Protein AF-A0AAD8EHL4-F1 (afdb_monomer_lite)

Radius of gyration: 21.34 Å; chains: 1; bounding box: 53×32×67 Å

Sequence (136 aa):
VQLEHAGGDKETGPWDVDIEHTTTTCQGIETVDLKATVIAPPAKSILTAGPEGYDLVTGLGYYKLHTDYKTWEEALIACEAEGAHLLIINSDQEAKALEIFWDASPKILEGFPNNLAYVGFHDKYKEGQYLTIFSK

pLDDT: mean 79.49, std 15.14, range [32.12, 94.94]

Structure (mmCIF, N/CA/C/O backbone):
data_AF-A0AAD8EHL4-F1
#
_entry.id   AF-A0AAD8EHL4-F1
#
loop_
_atom_site.group_PDB
_atom_site.id
_atom_site.type_symbol
_atom_site.label_atom_id
_atom_site.label_alt_id
_atom_site.label_comp_id
_atom_site.label_asym_id
_atom_site.label_entity_id
_atom_site.label_seq_id
_atom_site.pdbx_PDB_ins_code
_atom_site.Cartn_x
_atom_site.Cartn_y
_atom_site.Cartn_z
_atom_site.occupancy
_atom_site.B_iso_or_equiv
_atom_site.auth_seq_id
_atom_site.auth_comp_id
_atom_site.auth_asym_id
_atom_site.auth_atom_id
_atom_site.pdbx_PDB_model_num
ATOM 1 N N . VAL A 1 1 ? -28.488 -16.861 25.166 1.00 43.66 1 VAL A N 1
ATOM 2 C CA . VAL A 1 1 ? -28.346 -15.505 24.593 1.00 43.66 1 VAL A CA 1
ATOM 3 C C . VAL A 1 1 ? -28.153 -15.690 23.100 1.00 43.66 1 VAL A C 1
ATOM 5 O O . VAL A 1 1 ? -27.181 -16.327 22.721 1.00 43.66 1 VAL A O 1
ATOM 8 N N . GLN A 1 2 ? -29.121 -15.283 22.278 1.00 32.12 2 GLN A N 1
ATOM 9 C CA . GLN A 1 2 ? -28.926 -15.203 20.829 1.00 32.12 2 GLN A CA 1
ATOM 10 C C . GLN A 1 2 ? -28.177 -13.901 20.573 1.00 32.12 2 GLN A C 1
ATOM 12 O O . GLN A 1 2 ? -28.702 -12.826 20.848 1.00 32.12 2 GLN A O 1
ATOM 17 N N . LEU A 1 3 ? -26.929 -14.016 20.139 1.00 40.78 3 LEU A N 1
ATOM 18 C CA . LEU A 1 3 ? -26.188 -12.887 19.612 1.00 40.78 3 LEU A CA 1
ATOM 19 C C . LEU A 1 3 ? -26.437 -12.883 18.103 1.00 40.78 3 LEU A C 1
ATOM 21 O O . LEU A 1 3 ? -25.865 -13.686 17.367 1.00 40.78 3 LEU A O 1
ATOM 25 N N . GLU A 1 4 ? -27.385 -12.061 17.664 1.00 44.53 4 GLU A N 1
ATOM 26 C CA . GLU A 1 4 ? -27.578 -11.792 16.243 1.00 44.53 4 GLU A CA 1
ATOM 27 C C . GLU A 1 4 ? -26.527 -10.771 15.813 1.00 44.53 4 GLU A C 1
ATOM 29 O O . GLU A 1 4 ? -26.524 -9.635 16.285 1.00 44.53 4 GLU A O 1
ATOM 34 N N . HIS A 1 5 ? -25.628 -11.180 14.922 1.00 52.47 5 HIS A N 1
ATOM 35 C CA . HIS A 1 5 ? -24.691 -10.278 14.263 1.00 52.47 5 HIS A CA 1
ATOM 36 C C . HIS A 1 5 ? -25.014 -10.331 12.776 1.00 52.47 5 HIS A C 1
ATOM 38 O O . HIS A 1 5 ? -24.718 -11.312 12.094 1.00 52.47 5 HIS A O 1
ATOM 44 N N . ALA A 1 6 ? -25.694 -9.301 12.283 1.00 45.66 6 ALA A N 1
ATOM 45 C CA . ALA A 1 6 ? -25.813 -9.089 10.854 1.00 45.66 6 ALA A CA 1
ATOM 46 C C . ALA A 1 6 ? -24.532 -8.382 10.411 1.00 45.66 6 ALA A C 1
ATOM 48 O O . ALA A 1 6 ? -24.389 -7.182 10.642 1.00 45.66 6 ALA A O 1
ATOM 49 N N . GLY A 1 7 ? -23.603 -9.125 9.803 1.00 49.28 7 GLY A N 1
ATOM 50 C CA . GLY A 1 7 ? -22.557 -8.506 8.998 1.00 49.28 7 GLY A CA 1
ATOM 51 C C . GLY A 1 7 ? -23.257 -7.695 7.916 1.00 49.28 7 GLY A C 1
ATOM 52 O O . GLY A 1 7 ? -23.920 -8.256 7.043 1.00 49.28 7 GLY A O 1
ATOM 53 N N . GLY A 1 8 ? -23.241 -6.370 8.050 1.00 52.09 8 GLY A N 1
ATOM 54 C CA . GLY A 1 8 ? -23.834 -5.500 7.043 1.00 52.09 8 GLY A CA 1
ATOM 55 C C . GLY A 1 8 ? -23.050 -5.622 5.737 1.00 52.09 8 GLY A C 1
ATOM 56 O O . GLY A 1 8 ? -21.869 -5.955 5.759 1.00 52.09 8 GLY A O 1
ATOM 57 N N . ASP A 1 9 ? -23.652 -5.247 4.604 1.00 54.62 9 ASP A N 1
ATOM 58 C CA . ASP A 1 9 ? -23.023 -5.195 3.261 1.00 54.62 9 ASP A CA 1
ATOM 59 C C . ASP A 1 9 ? -21.729 -4.332 3.164 1.00 54.62 9 ASP A C 1
ATOM 61 O O . ASP A 1 9 ? -21.188 -4.086 2.081 1.00 54.62 9 ASP A O 1
ATOM 65 N N . LYS A 1 10 ? -21.239 -3.815 4.295 1.00 51.88 10 LYS A N 1
ATOM 66 C CA . LYS A 1 10 ? -20.134 -2.871 4.460 1.00 51.88 10 LYS A CA 1
ATOM 67 C C . LYS A 1 10 ? -18.924 -3.466 5.187 1.00 51.88 10 LYS A C 1
ATOM 69 O O . LYS A 1 10 ? -18.059 -2.697 5.587 1.00 51.88 10 LYS A O 1
ATOM 74 N N . GLU A 1 11 ? -18.845 -4.773 5.382 1.00 57.12 11 GLU A N 1
ATOM 75 C CA . GLU A 1 11 ? -17.726 -5.422 6.079 1.00 57.12 11 GLU A CA 1
ATOM 76 C C . GLU A 1 11 ? -16.900 -6.271 5.107 1.00 57.12 11 GLU A C 1
ATOM 78 O O . GLU A 1 11 ? -17.457 -6.917 4.219 1.00 57.12 11 GLU A O 1
ATOM 83 N N . THR A 1 12 ? -15.569 -6.228 5.224 1.00 57.53 12 THR A N 1
ATOM 84 C CA . THR A 1 12 ? -14.640 -6.896 4.287 1.00 57.53 12 THR A CA 1
ATOM 85 C C . THR A 1 12 ? -13.958 -8.130 4.873 1.00 57.53 12 THR A C 1
ATOM 87 O O . THR A 1 12 ? -12.973 -8.596 4.315 1.00 57.53 12 THR A O 1
ATOM 90 N N . GLY A 1 13 ? -14.469 -8.698 5.966 1.00 62.59 13 GLY A N 1
ATOM 91 C CA . GLY A 1 13 ? -13.831 -9.854 6.589 1.00 62.59 13 GLY A CA 1
ATOM 92 C C . GLY A 1 13 ? -14.690 -10.556 7.638 1.00 62.59 13 GLY A C 1
ATOM 93 O O . GLY A 1 13 ? -15.778 -10.083 7.970 1.00 62.59 13 GLY A O 1
ATOM 94 N N . PRO A 1 14 ? -14.230 -11.713 8.140 1.00 66.69 14 PRO A N 1
ATOM 95 C CA . PRO A 1 14 ? -14.834 -12.370 9.291 1.00 66.69 14 PRO A CA 1
ATOM 96 C C . PRO A 1 14 ? -14.582 -11.558 10.572 1.00 66.69 14 PRO A C 1
ATOM 98 O O . PRO A 1 14 ? -13.593 -10.844 10.683 1.00 66.69 14 PRO A O 1
ATOM 101 N N . TRP A 1 15 ? -15.484 -11.674 11.544 1.00 76.56 15 TRP A N 1
ATOM 102 C CA . TRP A 1 15 ? -15.284 -11.112 12.880 1.00 76.56 15 TRP A CA 1
ATOM 103 C C . TRP A 1 15 ? -14.360 -12.024 13.679 1.00 76.56 15 TRP A C 1
ATOM 105 O O . TRP A 1 15 ? -14.576 -13.239 13.707 1.00 76.56 15 TRP A O 1
ATOM 115 N N . ASP A 1 16 ? -13.391 -11.440 14.374 1.00 77.62 16 ASP A N 1
ATOM 116 C CA . ASP A 1 16 ? -12.543 -12.179 15.302 1.00 77.62 16 ASP A CA 1
ATOM 117 C C . ASP A 1 16 ? -13.164 -12.172 16.697 1.00 77.62 16 ASP A C 1
ATOM 119 O O . ASP A 1 16 ? -13.652 -11.151 17.186 1.00 77.62 16 ASP A O 1
ATOM 123 N N . VAL A 1 17 ? -13.165 -13.331 17.350 1.00 85.12 17 VAL A N 1
ATOM 124 C CA . VAL A 1 17 ? -13.697 -13.484 18.706 1.00 85.12 17 VAL A CA 1
ATOM 125 C C . VAL A 1 17 ? -12.614 -14.072 19.587 1.00 85.12 17 VAL A C 1
ATOM 127 O O . VAL A 1 17 ? -12.207 -15.217 19.402 1.00 85.12 17 VAL A O 1
ATOM 130 N N . ASP A 1 18 ? -12.190 -13.289 20.568 1.00 87.00 18 ASP A N 1
ATOM 131 C CA . ASP A 1 18 ? -11.253 -13.709 21.597 1.00 87.00 18 ASP A CA 1
ATOM 132 C C . ASP A 1 18 ? -12.008 -13.957 22.906 1.00 87.00 18 ASP A C 1
ATOM 134 O O . ASP A 1 18 ? -12.828 -13.140 23.333 1.00 87.00 18 ASP A O 1
ATOM 138 N N . ILE A 1 19 ? -11.780 -15.112 23.526 1.00 90.69 19 ILE A N 1
ATOM 139 C CA . ILE A 1 19 ? -12.445 -15.501 24.772 1.00 90.69 19 ILE A CA 1
ATOM 140 C C . ILE A 1 19 ? -11.372 -15.823 25.799 1.00 90.69 19 ILE A C 1
ATOM 142 O O . ILE A 1 19 ? -10.750 -16.884 25.767 1.00 90.69 19 ILE A O 1
ATOM 146 N N . GLU A 1 20 ? -11.219 -14.922 26.759 1.00 90.00 20 GLU A N 1
ATOM 147 C CA . GLU A 1 20 ? -10.384 -15.125 27.930 1.00 90.00 20 GLU A CA 1
ATOM 148 C C . GLU A 1 20 ? -11.244 -15.687 29.067 1.00 90.00 20 GLU A C 1
ATOM 150 O O . GLU A 1 20 ? -12.321 -15.171 29.379 1.00 90.00 20 GLU A O 1
ATOM 155 N N . HIS A 1 21 ? -10.760 -16.744 29.715 1.00 89.06 21 HIS A N 1
ATOM 156 C CA . HIS A 1 21 ? -11.366 -17.283 30.927 1.00 89.06 21 HIS A CA 1
ATOM 157 C C . HIS A 1 21 ? -10.354 -17.226 32.067 1.00 89.06 21 HIS A C 1
ATOM 159 O O . HIS A 1 21 ? -9.263 -17.784 31.964 1.00 89.06 21 HIS A O 1
ATOM 165 N N . THR A 1 22 ? -10.745 -16.589 33.169 1.00 88.81 22 THR A N 1
ATOM 166 C CA . THR A 1 22 ? -9.999 -16.628 34.426 1.00 88.81 22 THR A CA 1
ATOM 167 C C . THR A 1 22 ? -10.858 -17.239 35.523 1.00 88.81 22 THR A C 1
ATOM 169 O O . THR A 1 22 ? -12.012 -16.861 35.700 1.00 88.81 22 THR A O 1
ATOM 172 N N . THR A 1 23 ? -10.303 -18.186 36.272 1.00 87.75 23 THR A N 1
ATOM 173 C CA . THR A 1 23 ? -10.965 -18.739 37.456 1.00 87.75 23 THR A CA 1
ATOM 174 C C . THR A 1 23 ? -10.399 -18.068 38.699 1.00 87.75 23 THR A C 1
ATOM 176 O O . THR A 1 23 ? -9.193 -18.116 38.941 1.00 87.75 23 THR A O 1
ATOM 179 N N . THR A 1 24 ? -11.273 -17.459 39.493 1.00 86.44 24 THR A N 1
ATOM 180 C CA . THR A 1 24 ? -10.916 -16.759 40.726 1.00 86.44 24 THR A CA 1
ATOM 181 C C . THR A 1 24 ? -11.608 -17.434 41.901 1.00 86.44 24 THR A C 1
ATOM 183 O O . THR A 1 24 ? -12.834 -17.495 41.954 1.00 86.44 24 THR A O 1
ATOM 186 N N . THR A 1 25 ? -10.838 -17.907 42.882 1.00 85.88 25 THR A N 1
ATOM 187 C CA . THR A 1 25 ? -11.394 -18.456 44.126 1.00 85.88 25 THR A CA 1
ATOM 188 C C . THR A 1 25 ? -11.309 -17.413 45.233 1.00 85.88 25 THR A C 1
ATOM 190 O O . THR A 1 25 ? -10.220 -16.984 45.612 1.00 85.88 25 THR A O 1
ATOM 193 N N . CYS A 1 26 ? -12.447 -17.015 45.799 1.00 75.56 26 CYS A N 1
ATOM 194 C CA . CYS A 1 26 ? -12.497 -16.158 46.984 1.00 75.56 26 CYS A CA 1
ATOM 195 C C . CYS A 1 26 ? -13.390 -16.786 48.049 1.00 75.56 26 CYS A C 1
ATOM 197 O O . CYS A 1 26 ? -14.546 -17.105 47.800 1.00 75.56 26 CYS A O 1
ATOM 199 N N . GLN A 1 27 ? -12.835 -16.972 49.251 1.00 81.12 27 GLN A N 1
ATOM 200 C CA . GLN A 1 27 ? -13.557 -17.496 50.420 1.00 81.12 27 GLN A CA 1
ATOM 201 C C . GLN A 1 27 ? -14.313 -18.818 50.156 1.00 81.12 27 GLN A C 1
ATOM 203 O O . GLN A 1 27 ? -15.388 -19.047 50.700 1.00 81.12 27 GLN A O 1
ATOM 208 N N . GLY A 1 28 ? -13.740 -19.700 49.328 1.00 84.25 28 GLY A N 1
ATOM 209 C CA . GLY A 1 28 ? -14.313 -21.014 49.009 1.00 84.25 28 GLY A CA 1
ATOM 210 C C . GLY A 1 28 ? -15.365 -21.015 47.895 1.00 84.25 28 GLY A C 1
ATOM 211 O O . GLY A 1 28 ? -15.902 -22.075 47.591 1.00 84.25 28 GLY A O 1
ATOM 212 N N . ILE A 1 29 ? -15.638 -19.865 47.273 1.00 84.31 29 ILE A N 1
ATOM 213 C CA . ILE A 1 29 ? -16.454 -19.761 46.061 1.00 84.31 29 ILE A CA 1
ATOM 214 C C . ILE A 1 29 ? -15.503 -19.683 44.867 1.00 84.31 29 ILE A C 1
ATOM 216 O O . ILE A 1 29 ? -14.646 -18.798 44.818 1.00 84.31 29 ILE A O 1
ATOM 220 N N . GLU A 1 30 ? -15.642 -20.618 43.931 1.00 89.31 30 GLU A N 1
ATOM 221 C CA . GLU A 1 30 ? -14.985 -20.559 42.627 1.00 89.31 30 GLU A CA 1
ATOM 222 C C . GLU A 1 30 ? -15.857 -19.759 41.662 1.00 89.31 30 GLU A C 1
ATOM 224 O O . GLU A 1 30 ? -16.996 -20.131 41.374 1.00 89.31 30 GLU A O 1
ATOM 229 N N . THR A 1 31 ? -15.312 -18.652 41.172 1.00 86.69 31 THR A N 1
ATOM 230 C CA . THR A 1 31 ? -15.949 -17.794 40.178 1.00 86.69 31 THR A CA 1
ATOM 231 C C . THR A 1 31 ? -15.202 -17.934 38.860 1.00 86.69 31 THR A C 1
ATOM 233 O O . THR A 1 31 ? -13.973 -17.920 38.824 1.00 86.69 31 THR A O 1
ATOM 236 N N . VAL A 1 32 ? -15.952 -18.079 37.774 1.00 89.44 32 VAL A N 1
ATOM 237 C CA . VAL A 1 32 ? -15.440 -18.154 36.405 1.00 89.44 32 VAL A CA 1
ATOM 238 C C . VAL A 1 32 ? -15.727 -16.817 35.732 1.00 89.44 32 VAL A C 1
ATOM 240 O O . VAL A 1 32 ? -16.879 -16.513 35.421 1.00 89.44 32 VAL A O 1
ATOM 243 N N . ASP A 1 33 ? -14.680 -16.027 35.515 1.00 89.69 33 ASP A N 1
ATOM 244 C CA . ASP A 1 33 ? -14.743 -14.755 34.805 1.00 89.69 33 ASP A CA 1
ATOM 245 C C . ASP A 1 33 ? -14.477 -15.000 33.319 1.00 89.69 33 ASP A C 1
ATOM 247 O O . ASP A 1 33 ? -13.371 -15.370 32.917 1.00 89.69 33 ASP A O 1
ATOM 251 N N . LEU A 1 34 ? -15.508 -14.804 32.498 1.00 89.44 34 LEU A N 1
ATOM 252 C CA . LEU A 1 34 ? -15.412 -14.872 31.043 1.00 89.44 34 LEU A CA 1
ATOM 253 C C . LEU A 1 34 ? -15.339 -13.454 30.482 1.00 89.44 34 LEU A C 1
ATOM 255 O O . LEU A 1 34 ? -16.292 -12.682 30.604 1.00 89.44 34 LEU A O 1
ATOM 259 N N . LYS A 1 35 ? -14.228 -13.123 29.829 1.00 91.19 35 LYS A N 1
ATOM 260 C CA . LYS A 1 35 ? -14.066 -11.889 29.066 1.00 91.19 35 LYS A CA 1
ATOM 261 C C . LYS A 1 35 ? -14.058 -12.243 27.584 1.00 91.19 35 LYS A C 1
ATOM 263 O O . LYS A 1 35 ? -13.082 -12.767 27.064 1.00 91.19 35 LYS A O 1
ATOM 268 N N . ALA A 1 36 ? -15.178 -11.973 26.919 1.00 89.62 36 ALA A N 1
ATOM 269 C CA . ALA A 1 36 ? -15.299 -12.112 25.475 1.00 89.62 36 ALA A CA 1
ATOM 270 C C . ALA A 1 36 ? -15.042 -10.758 24.804 1.00 89.62 36 ALA A C 1
ATOM 272 O O . ALA A 1 36 ? -15.711 -9.770 25.114 1.00 89.62 36 ALA A O 1
ATOM 273 N N . THR A 1 37 ? -14.095 -10.728 23.876 1.00 84.19 37 THR A N 1
ATOM 274 C CA . THR A 1 37 ? -13.804 -9.585 23.015 1.00 84.19 37 THR A CA 1
ATOM 275 C C . THR A 1 37 ? -14.234 -9.945 21.601 1.00 84.19 37 THR A C 1
ATOM 277 O O . THR A 1 37 ? -13.772 -10.937 21.046 1.00 84.19 37 THR A O 1
ATOM 280 N N . VAL A 1 38 ? -15.126 -9.149 21.015 1.00 83.94 38 VAL A N 1
ATOM 281 C CA . VAL A 1 38 ? -15.562 -9.320 19.625 1.00 83.94 38 VAL A CA 1
ATOM 282 C C . VAL A 1 38 ? -14.970 -8.174 18.811 1.00 83.94 38 VAL A C 1
ATOM 284 O O . VAL A 1 38 ? -15.230 -7.006 19.101 1.00 83.94 38 VAL A O 1
ATOM 287 N N . ILE A 1 39 ? -14.149 -8.508 17.825 1.00 76.56 39 ILE A N 1
ATOM 288 C CA . ILE A 1 39 ? -13.445 -7.575 16.954 1.00 76.56 39 ILE A CA 1
ATOM 289 C C . ILE A 1 39 ? -14.183 -7.568 15.619 1.00 76.56 39 ILE A C 1
ATOM 291 O O . ILE A 1 39 ? -14.236 -8.574 14.911 1.00 76.56 39 ILE A O 1
ATOM 295 N N . ALA A 1 40 ? -14.791 -6.427 15.300 1.00 70.88 40 ALA A N 1
ATOM 296 C CA . ALA A 1 40 ? -15.424 -6.235 14.006 1.00 70.88 40 ALA A CA 1
ATOM 297 C C . ALA A 1 40 ? -14.352 -6.139 12.908 1.00 70.88 40 ALA A C 1
ATOM 299 O O . ALA A 1 40 ? -13.330 -5.477 13.130 1.00 70.88 40 ALA A O 1
ATOM 300 N N . PRO A 1 41 ? -14.582 -6.738 11.726 1.00 65.12 41 PRO A N 1
ATOM 301 C CA . PRO A 1 41 ? -13.741 -6.506 10.564 1.00 65.12 41 PRO A CA 1
ATOM 302 C C . PRO A 1 41 ? -13.731 -5.006 10.240 1.00 65.12 41 PRO A C 1
ATOM 304 O O . PRO A 1 41 ? -14.720 -4.304 10.501 1.00 65.12 41 PRO A O 1
ATOM 307 N N . PRO A 1 42 ? -12.638 -4.484 9.662 1.00 61.59 42 PRO A N 1
ATOM 308 C CA . PRO A 1 42 ? -12.596 -3.096 9.241 1.00 61.59 42 PRO A CA 1
ATOM 309 C C . PRO A 1 42 ? -13.786 -2.810 8.321 1.00 61.59 42 PRO A C 1
ATOM 311 O O . PRO A 1 42 ? -14.047 -3.514 7.343 1.00 61.59 42 PRO A O 1
ATOM 314 N N . ALA A 1 43 ? -14.557 -1.778 8.661 1.00 57.06 43 ALA A N 1
ATOM 315 C CA . ALA A 1 43 ? -15.653 -1.364 7.812 1.00 57.06 43 ALA A CA 1
ATOM 316 C C . ALA A 1 43 ? -15.074 -0.886 6.473 1.00 57.06 43 ALA A C 1
ATOM 318 O O . ALA A 1 43 ? -14.196 -0.020 6.438 1.00 57.06 43 ALA A O 1
ATOM 319 N N . LYS A 1 44 ? -15.690 -1.318 5.370 1.00 54.06 44 LYS A N 1
ATOM 320 C CA . LYS A 1 44 ? -15.557 -0.767 4.007 1.00 54.06 44 LYS A CA 1
ATOM 321 C C . LYS A 1 44 ? -15.697 0.769 3.976 1.00 54.06 44 LYS A C 1
ATOM 323 O O . LYS A 1 44 ? -15.360 1.403 2.994 1.00 54.06 44 LYS A O 1
ATOM 328 N N . SER A 1 45 ? -16.184 1.368 5.068 1.00 50.06 45 SER A N 1
ATOM 329 C CA . SER A 1 45 ? -16.386 2.797 5.316 1.00 50.06 45 SER A CA 1
ATOM 330 C C . SER A 1 45 ? -15.120 3.637 5.549 1.00 50.06 45 SER A C 1
ATOM 332 O O . SER A 1 45 ? -15.257 4.859 5.614 1.00 50.06 45 SER A O 1
ATOM 334 N N . ILE A 1 46 ? -13.926 3.056 5.717 1.00 55.81 46 ILE A N 1
ATOM 335 C CA . ILE A 1 46 ? -12.685 3.865 5.736 1.00 55.81 46 ILE A CA 1
ATOM 336 C C . ILE A 1 46 ? -12.251 4.212 4.306 1.00 55.81 46 ILE A C 1
ATOM 338 O O . ILE A 1 46 ? -11.646 5.263 4.090 1.00 55.81 46 ILE A O 1
ATOM 342 N N . LEU A 1 47 ? -12.614 3.349 3.353 1.00 62.34 47 LEU A N 1
ATOM 343 C CA . LEU A 1 47 ? -12.328 3.465 1.933 1.00 62.34 47 LEU A CA 1
ATOM 344 C C . LEU A 1 47 ? -13.489 4.160 1.225 1.00 62.34 47 LEU A C 1
ATOM 346 O O . LEU A 1 47 ? -14.587 3.619 1.106 1.00 62.34 47 LEU A O 1
ATOM 350 N N . THR A 1 48 ? -13.268 5.385 0.759 1.00 65.56 48 THR A N 1
ATOM 351 C CA . THR A 1 48 ? -14.217 6.016 -0.171 1.00 65.56 48 THR A CA 1
ATOM 352 C C . THR A 1 48 ? -13.779 5.700 -1.590 1.00 65.56 48 THR A C 1
ATOM 354 O O . THR A 1 48 ? -12.635 5.984 -1.934 1.00 65.56 48 THR A O 1
ATOM 357 N N . ALA A 1 49 ? -14.679 5.153 -2.413 1.00 74.50 49 ALA A N 1
ATOM 358 C CA . ALA A 1 49 ? -14.398 4.910 -3.824 1.00 74.50 49 ALA A CA 1
ATOM 359 C C . ALA A 1 49 ? -13.959 6.221 -4.495 1.00 74.50 49 ALA A C 1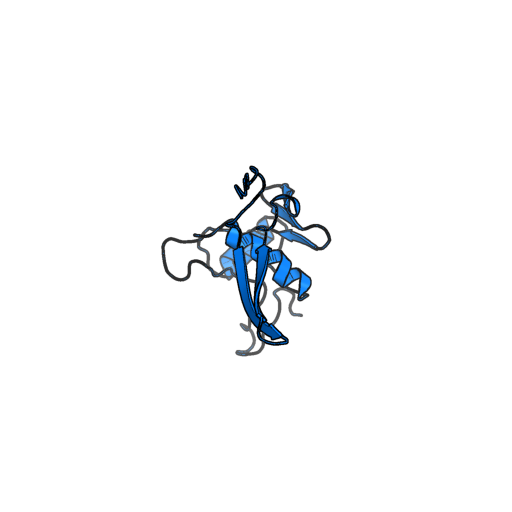
ATOM 361 O O . ALA A 1 49 ? -14.721 7.187 -4.590 1.00 74.50 49 ALA A O 1
ATOM 362 N N . GLY A 1 50 ? -12.698 6.252 -4.891 1.00 72.19 50 GLY A N 1
ATOM 363 C CA . GLY A 1 50 ? -12.043 7.327 -5.605 1.00 72.19 50 GLY A CA 1
ATOM 364 C C . GLY A 1 50 ? -12.148 7.159 -7.121 1.00 72.19 50 GLY A C 1
ATOM 365 O O . GLY A 1 50 ? -12.818 6.252 -7.625 1.00 72.19 50 GLY A O 1
ATOM 366 N N . PRO A 1 51 ? -11.506 8.059 -7.881 1.00 76.50 51 PRO A N 1
ATOM 367 C CA . PRO A 1 51 ? -11.459 7.951 -9.333 1.00 76.50 51 PRO A CA 1
ATOM 368 C C . PRO A 1 51 ? -10.750 6.658 -9.764 1.00 76.50 51 PRO A C 1
ATOM 370 O O . PRO A 1 51 ? -9.823 6.200 -9.105 1.00 76.50 51 PRO A O 1
ATOM 373 N N . GLU A 1 52 ? -11.197 6.075 -10.879 1.00 79.06 52 GLU A N 1
ATOM 374 C CA . GLU A 1 52 ? -10.472 5.027 -11.627 1.00 79.06 52 GLU A CA 1
ATOM 375 C C . GLU A 1 52 ? -10.035 3.785 -10.815 1.00 79.06 52 GLU A C 1
ATOM 377 O O . GLU A 1 52 ? -9.049 3.112 -11.136 1.00 79.06 52 GLU A O 1
ATOM 382 N N . GLY A 1 53 ? -10.812 3.439 -9.781 1.00 83.44 53 GLY A N 1
ATOM 383 C CA . GLY A 1 53 ? -10.593 2.244 -8.960 1.00 83.44 53 GLY A CA 1
ATOM 384 C C . GLY A 1 53 ? -9.608 2.435 -7.807 1.00 83.44 53 GLY A C 1
ATOM 385 O O . GLY A 1 53 ? -9.143 1.446 -7.252 1.00 83.44 53 GLY A O 1
ATOM 386 N N . TYR A 1 54 ? -9.282 3.680 -7.457 1.00 88.38 54 TYR A N 1
ATOM 387 C CA . TYR A 1 54 ? -8.583 3.995 -6.215 1.00 88.38 54 TYR A CA 1
ATOM 388 C C . TYR A 1 54 ? -9.549 4.035 -5.037 1.00 88.38 54 TYR A C 1
ATOM 390 O O . TYR A 1 54 ? -10.672 4.505 -5.169 1.00 88.38 54 TYR A O 1
ATOM 398 N N . ASP A 1 55 ? -9.076 3.648 -3.864 1.00 88.44 55 ASP A N 1
ATOM 399 C CA . ASP A 1 55 ? -9.777 3.792 -2.600 1.00 88.44 55 ASP A CA 1
ATOM 400 C C . ASP A 1 55 ? -9.105 4.877 -1.749 1.00 88.44 55 ASP A C 1
ATOM 402 O O . ASP A 1 55 ? -7.897 4.858 -1.500 1.00 88.44 55 ASP A O 1
ATOM 406 N N . LEU A 1 56 ? -9.890 5.858 -1.304 1.00 85.56 56 LEU A N 1
ATOM 407 C CA . LEU A 1 56 ? -9.439 6.910 -0.399 1.00 85.56 56 LEU A CA 1
ATOM 408 C C . LEU A 1 56 ? -9.367 6.373 1.023 1.00 85.56 56 LEU A C 1
ATOM 410 O O . LEU A 1 56 ? -10.405 6.126 1.632 1.00 85.56 56 LEU A O 1
ATOM 414 N N . VAL A 1 57 ? -8.169 6.320 1.586 1.00 86.75 57 VAL A N 1
ATOM 415 C CA . VAL A 1 57 ? -7.956 6.142 3.018 1.00 86.75 57 VAL A CA 1
ATOM 416 C C . VAL A 1 57 ? -7.965 7.514 3.687 1.00 86.75 57 VAL A C 1
ATOM 418 O O . VAL A 1 57 ? -7.081 8.350 3.468 1.00 86.75 57 VAL A O 1
ATOM 421 N N . THR A 1 58 ? -8.982 7.760 4.514 1.00 82.06 58 THR A N 1
ATOM 422 C CA . THR A 1 58 ? -9.171 9.055 5.186 1.00 82.06 58 THR A CA 1
ATOM 423 C C . THR A 1 58 ? -7.936 9.448 6.006 1.00 82.06 58 THR A C 1
ATOM 425 O O . THR A 1 58 ? -7.518 8.722 6.904 1.00 82.06 58 THR A O 1
ATOM 428 N N . GLY A 1 59 ? -7.374 10.626 5.720 1.00 84.75 59 GLY A N 1
ATOM 429 C CA . GLY A 1 59 ? -6.202 11.165 6.420 1.00 84.75 59 GLY A CA 1
ATOM 430 C C . GLY A 1 59 ? -4.843 10.718 5.870 1.00 84.75 59 GLY A C 1
ATOM 431 O O . GLY A 1 59 ? -3.834 11.239 6.334 1.00 84.75 59 GLY A O 1
ATOM 432 N N . LEU A 1 60 ? -4.809 9.816 4.882 1.00 88.00 60 LEU A N 1
ATOM 433 C CA . LEU A 1 60 ? -3.578 9.379 4.217 1.00 88.00 60 LEU A CA 1
ATOM 434 C C . LEU A 1 60 ? -3.574 9.742 2.726 1.00 88.00 60 LEU A C 1
ATOM 436 O O . LEU A 1 60 ? -2.745 10.540 2.296 1.00 88.00 60 LEU A O 1
ATOM 440 N N . GLY A 1 61 ? -4.525 9.223 1.945 1.00 89.44 61 GLY A N 1
ATOM 441 C CA . GLY A 1 61 ? -4.548 9.439 0.497 1.00 89.44 61 GLY A CA 1
ATOM 442 C C . GLY A 1 61 ? -5.292 8.357 -0.278 1.00 89.44 61 GLY A C 1
ATOM 443 O O . GLY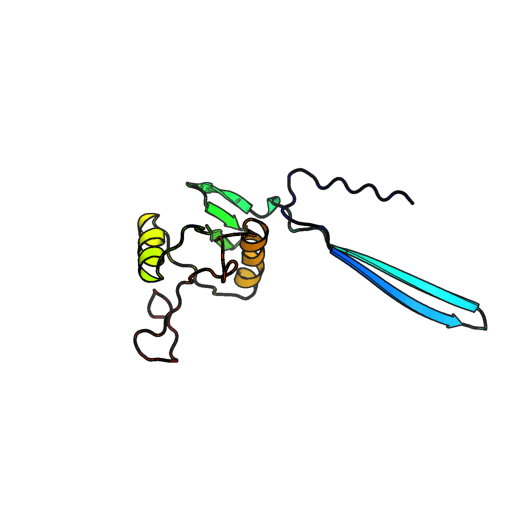 A 1 61 ? -6.036 7.568 0.299 1.00 89.44 61 GLY A O 1
ATOM 444 N N . TYR A 1 62 ? -5.105 8.350 -1.596 1.00 91.12 62 TYR A N 1
ATOM 445 C CA . TYR A 1 62 ? -5.698 7.370 -2.504 1.00 91.12 62 TYR A CA 1
ATOM 446 C C . TYR A 1 62 ? -4.732 6.217 -2.754 1.00 91.12 62 TYR A C 1
ATOM 448 O O . TYR A 1 62 ? -3.573 6.444 -3.097 1.00 91.12 62 TYR A O 1
ATOM 456 N N . TYR A 1 63 ? -5.235 4.991 -2.645 1.00 91.31 63 TYR A N 1
ATOM 457 C CA . TYR A 1 63 ? -4.462 3.772 -2.848 1.00 91.31 63 TYR A CA 1
ATOM 458 C C . TYR A 1 63 ? -5.209 2.817 -3.769 1.00 91.31 63 TYR A C 1
ATOM 460 O O . TYR A 1 63 ? -6.435 2.807 -3.810 1.00 91.31 63 TYR A O 1
ATOM 468 N N . LYS A 1 64 ? -4.464 2.010 -4.515 1.00 89.88 64 LYS A N 1
ATOM 469 C CA . LYS A 1 64 ? -5.013 0.996 -5.410 1.00 89.88 64 LYS A CA 1
ATOM 470 C C . LYS A 1 64 ? -4.079 -0.198 -5.416 1.00 89.88 64 LYS A C 1
ATOM 472 O O . LYS A 1 64 ? -2.874 -0.044 -5.611 1.00 89.88 64 LYS A O 1
ATOM 477 N N . LEU A 1 65 ? -4.641 -1.381 -5.198 1.00 88.25 65 LEU A N 1
ATOM 478 C CA . LEU A 1 65 ? -3.913 -2.637 -5.299 1.00 88.25 65 LEU A CA 1
ATOM 479 C C . LEU A 1 65 ? -4.160 -3.238 -6.683 1.00 88.25 65 LEU A C 1
ATOM 481 O O . LEU A 1 65 ? -5.271 -3.659 -6.999 1.00 88.25 65 LEU A O 1
ATOM 485 N N . HIS A 1 66 ? -3.119 -3.279 -7.510 1.00 86.81 66 HIS A N 1
ATOM 486 C CA . HIS A 1 66 ? -3.160 -4.024 -8.763 1.00 86.81 66 HIS A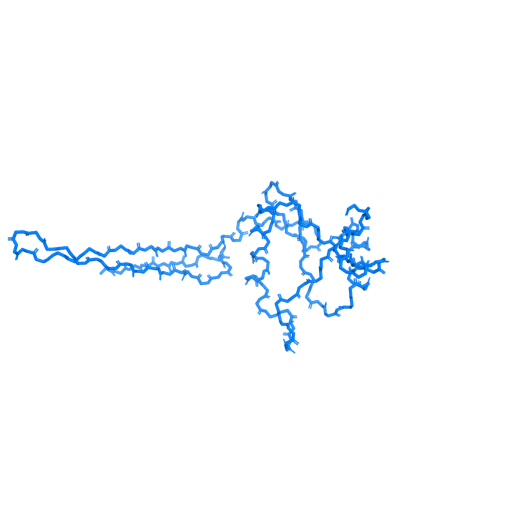 CA 1
ATOM 487 C C . HIS A 1 66 ? -3.006 -5.516 -8.485 1.00 86.81 66 HIS A C 1
ATOM 489 O O . HIS A 1 66 ? -2.054 -5.924 -7.822 1.00 86.81 66 HIS A O 1
ATOM 495 N N . THR A 1 67 ? -3.925 -6.322 -9.017 1.00 82.56 67 THR A N 1
ATOM 496 C CA . THR A 1 67 ? -3.898 -7.782 -8.858 1.00 82.56 67 THR A CA 1
ATOM 497 C C . THR A 1 67 ? -3.270 -8.525 -10.035 1.00 82.56 67 THR A C 1
ATOM 499 O O . THR A 1 67 ? -3.008 -9.721 -9.942 1.00 82.56 67 THR A O 1
ATOM 502 N N . ASP A 1 68 ? -2.969 -7.822 -11.127 1.00 82.62 68 ASP A N 1
ATOM 503 C CA . ASP A 1 68 ? -2.294 -8.403 -12.282 1.00 82.62 68 ASP A CA 1
ATOM 504 C C . ASP A 1 68 ? -0.827 -8.714 -11.968 1.00 82.62 68 ASP A C 1
ATOM 506 O O . ASP A 1 68 ? -0.088 -7.866 -11.459 1.00 82.62 68 ASP A O 1
ATOM 510 N N . TYR A 1 69 ? -0.370 -9.910 -12.345 1.00 77.88 69 TYR A N 1
ATOM 511 C CA . TYR A 1 69 ? 1.045 -10.257 -12.243 1.00 77.88 69 TYR A CA 1
ATOM 512 C C . TYR A 1 69 ? 1.885 -9.392 -13.190 1.00 77.88 69 TYR A C 1
ATOM 514 O O . TYR A 1 69 ? 1.671 -9.393 -14.405 1.00 77.88 69 TYR A O 1
ATOM 522 N N . LYS A 1 70 ? 2.858 -8.680 -12.625 1.00 84.69 70 LYS A N 1
ATOM 523 C CA . LYS A 1 70 ? 3.800 -7.793 -13.318 1.00 84.69 70 LYS A CA 1
ATOM 524 C C . LYS A 1 70 ? 5.172 -7.912 -12.671 1.00 84.69 70 LYS A C 1
ATOM 526 O O . LYS A 1 70 ? 5.242 -8.248 -11.494 1.00 84.69 70 LYS A O 1
ATOM 531 N 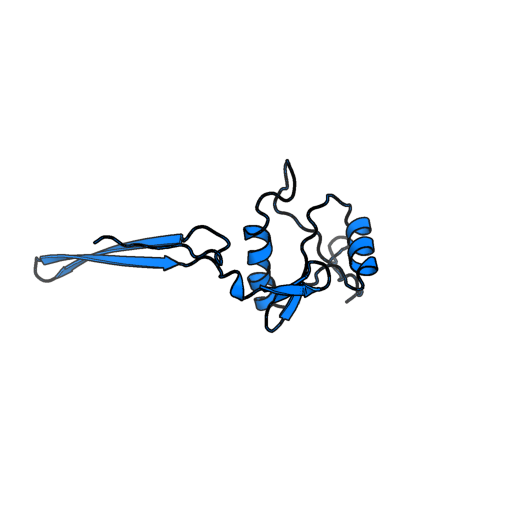N . THR A 1 71 ? 6.255 -7.618 -13.386 1.00 91.19 71 THR A N 1
ATOM 532 C CA . THR A 1 71 ? 7.554 -7.378 -12.733 1.00 91.19 71 THR A CA 1
ATOM 533 C C . THR A 1 71 ? 7.529 -6.062 -11.951 1.00 91.19 71 THR A C 1
ATOM 535 O O . THR A 1 71 ? 6.635 -5.232 -12.130 1.00 91.19 71 THR A O 1
ATOM 538 N N . TRP A 1 72 ? 8.528 -5.830 -11.094 1.00 92.38 72 TRP A N 1
ATOM 539 C CA . TRP A 1 72 ? 8.634 -4.568 -10.353 1.00 92.38 72 TRP A CA 1
ATOM 540 C C . TRP A 1 72 ? 8.709 -3.349 -11.291 1.00 92.38 72 TRP A C 1
ATOM 542 O O . TRP A 1 72 ? 8.076 -2.329 -11.034 1.00 92.38 72 TRP A O 1
ATOM 552 N N . GLU A 1 73 ? 9.438 -3.454 -12.408 1.00 92.94 73 GLU A N 1
ATOM 553 C CA . GLU A 1 73 ? 9.533 -2.383 -13.410 1.00 92.94 73 GLU A CA 1
ATOM 554 C C . GLU A 1 73 ? 8.199 -2.138 -14.118 1.00 92.94 73 GLU A C 1
ATOM 556 O O . GLU A 1 73 ? 7.809 -0.992 -14.330 1.00 92.94 73 GLU A O 1
ATOM 561 N N . GLU A 1 74 ? 7.484 -3.204 -14.473 1.00 94.19 74 GLU A N 1
ATOM 562 C CA . GLU A 1 74 ? 6.168 -3.100 -15.103 1.00 94.19 74 GLU A CA 1
ATOM 563 C C . GLU A 1 74 ? 5.132 -2.489 -14.154 1.00 94.19 74 GLU A C 1
ATOM 565 O O . GLU A 1 74 ? 4.280 -1.717 -14.593 1.00 94.19 74 GLU A O 1
ATOM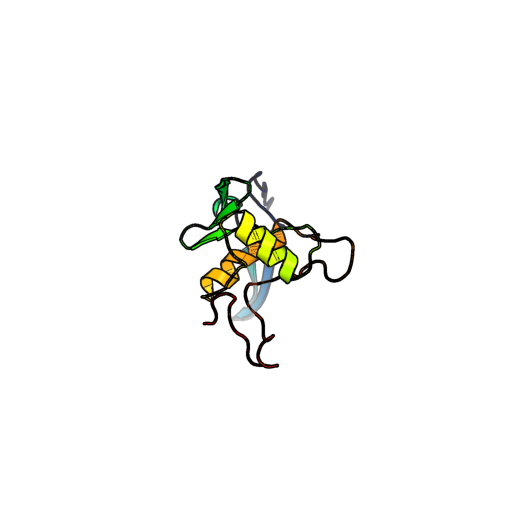 570 N N . ALA A 1 75 ? 5.209 -2.808 -12.860 1.00 92.88 75 ALA A N 1
ATOM 571 C CA . ALA A 1 75 ? 4.364 -2.213 -11.832 1.00 92.88 75 ALA A CA 1
ATOM 572 C C . ALA A 1 75 ? 4.664 -0.715 -11.647 1.00 92.88 75 ALA A C 1
ATOM 574 O O . ALA A 1 75 ? 3.733 0.082 -11.558 1.00 92.88 75 ALA A O 1
ATOM 575 N N . LEU A 1 76 ? 5.945 -0.317 -11.669 1.00 93.88 76 LEU A N 1
ATOM 576 C CA . LEU A 1 76 ? 6.350 1.092 -11.642 1.00 93.88 76 LEU A CA 1
ATOM 577 C C . LEU A 1 76 ? 5.740 1.875 -12.809 1.00 93.88 76 LEU A C 1
ATOM 579 O O . LEU A 1 76 ? 5.077 2.885 -12.588 1.00 93.88 76 LEU A O 1
ATOM 583 N N . ILE A 1 77 ? 5.901 1.365 -14.033 1.00 94.56 77 ILE A N 1
ATOM 584 C CA . ILE A 1 77 ? 5.355 1.991 -15.244 1.00 94.56 77 ILE A CA 1
ATOM 585 C C . ILE A 1 77 ? 3.825 2.068 -15.180 1.00 94.56 77 ILE A C 1
ATOM 587 O O . ILE A 1 77 ? 3.248 3.073 -15.588 1.00 94.56 77 ILE A O 1
ATOM 591 N N . ALA A 1 78 ? 3.159 1.024 -14.676 1.00 92.94 78 ALA A N 1
ATOM 592 C CA . ALA A 1 78 ? 1.704 1.009 -14.548 1.00 92.94 78 ALA A CA 1
ATOM 593 C C . ALA A 1 78 ? 1.206 2.111 -13.602 1.00 92.94 78 ALA A C 1
ATOM 595 O O . ALA A 1 78 ? 0.331 2.882 -13.985 1.00 92.94 78 ALA A O 1
ATOM 596 N N . CYS A 1 79 ? 1.797 2.240 -12.410 1.00 92.75 79 CYS A N 1
ATOM 597 C CA . CYS A 1 79 ? 1.413 3.293 -11.471 1.00 92.75 79 CYS A CA 1
ATOM 598 C C . CYS A 1 79 ? 1.701 4.697 -12.026 1.00 92.75 79 CYS A C 1
ATOM 600 O O . CYS A 1 79 ? 0.865 5.586 -11.881 1.00 92.75 79 CYS A O 1
ATOM 602 N N . GLU A 1 80 ? 2.840 4.899 -12.696 1.00 93.62 80 GLU A N 1
ATOM 603 C CA . GLU A 1 80 ? 3.182 6.185 -13.325 1.00 93.62 80 GLU A CA 1
ATOM 604 C C . GLU A 1 80 ? 2.230 6.551 -14.472 1.00 93.62 80 GLU A C 1
ATOM 606 O O . GLU A 1 80 ? 1.866 7.719 -14.626 1.00 93.62 80 GLU A O 1
ATOM 611 N N . ALA A 1 81 ? 1.782 5.565 -15.255 1.00 93.31 81 ALA A N 1
ATOM 612 C CA . ALA A 1 81 ? 0.816 5.771 -16.332 1.00 93.31 81 ALA A CA 1
ATOM 613 C C . ALA A 1 81 ? -0.560 6.229 -15.816 1.00 93.31 81 ALA A C 1
ATOM 615 O O . ALA A 1 81 ? -1.258 6.959 -16.517 1.00 93.31 81 ALA A O 1
ATOM 616 N N . GLU A 1 82 ? -0.922 5.850 -14.588 1.00 93.00 82 GLU A N 1
ATOM 617 C CA . GLU A 1 82 ? -2.128 6.318 -13.889 1.00 93.00 82 GLU A CA 1
ATOM 618 C C . GLU A 1 82 ? -1.926 7.682 -13.196 1.00 93.00 82 GLU A C 1
ATOM 620 O O . GLU A 1 82 ? -2.824 8.195 -12.533 1.00 93.00 82 GLU A O 1
ATOM 625 N N . GLY A 1 83 ? -0.748 8.301 -13.339 1.00 91.75 83 GLY A N 1
ATOM 626 C CA . GLY A 1 83 ? -0.405 9.549 -12.652 1.00 91.75 83 GLY A CA 1
ATOM 627 C C . GLY A 1 83 ? -0.120 9.371 -11.156 1.00 91.75 83 GLY A C 1
ATOM 628 O O . GLY A 1 83 ? -0.083 10.358 -10.419 1.00 91.75 83 GLY A O 1
ATOM 629 N N . ALA A 1 84 ? 0.085 8.131 -10.709 1.00 93.25 84 ALA A N 1
ATOM 630 C CA . ALA A 1 84 ? 0.459 7.761 -9.351 1.00 93.25 84 ALA A CA 1
ATOM 631 C C . ALA A 1 84 ? 1.916 7.264 -9.302 1.00 93.25 84 ALA A C 1
ATOM 633 O O . ALA A 1 84 ? 2.708 7.475 -10.218 1.00 93.25 84 ALA A O 1
ATOM 634 N N . HIS A 1 85 ? 2.300 6.622 -8.201 1.00 94.69 85 HIS A N 1
ATOM 635 C CA . HIS A 1 85 ? 3.614 6.007 -8.040 1.00 94.69 85 HIS A CA 1
ATOM 636 C C . HIS A 1 85 ? 3.499 4.729 -7.204 1.00 94.69 85 HIS A C 1
ATOM 638 O O . HIS A 1 85 ? 2.515 4.546 -6.486 1.00 94.69 85 HIS A O 1
ATOM 644 N N . LEU A 1 86 ? 4.502 3.845 -7.273 1.00 94.56 86 LEU A N 1
ATOM 645 C CA . LEU A 1 86 ? 4.536 2.672 -6.394 1.00 94.56 86 LEU A CA 1
ATOM 646 C C . LEU A 1 86 ? 4.503 3.107 -4.928 1.00 94.56 86 LEU A C 1
ATOM 648 O O . LEU A 1 86 ? 5.155 4.079 -4.544 1.00 94.56 86 LEU A O 1
ATOM 652 N N . LEU A 1 87 ? 3.763 2.359 -4.115 1.00 94.38 87 LEU A N 1
ATOM 653 C CA . LEU A 1 87 ? 3.539 2.649 -2.704 1.00 94.38 87 LEU A CA 1
ATOM 654 C C . LEU A 1 87 ? 4.857 2.866 -1.943 1.00 94.38 87 LEU A C 1
ATOM 656 O O . LEU A 1 87 ? 5.711 1.983 -1.915 1.00 94.38 87 LEU A O 1
ATOM 660 N N . ILE A 1 88 ? 4.990 4.003 -1.262 1.00 94.81 88 ILE A N 1
ATOM 661 C CA . ILE A 1 88 ? 6.082 4.272 -0.321 1.00 94.81 88 ILE A CA 1
ATOM 662 C C . ILE A 1 88 ? 5.456 4.449 1.053 1.00 94.81 88 ILE A C 1
ATOM 664 O O . ILE A 1 88 ? 4.769 5.435 1.290 1.00 94.81 88 ILE A O 1
ATOM 668 N N . ILE A 1 89 ? 5.714 3.500 1.945 1.00 93.00 89 ILE A N 1
ATOM 669 C CA . ILE A 1 89 ? 5.206 3.531 3.314 1.00 93.00 89 ILE A CA 1
ATOM 670 C C . ILE A 1 89 ? 6.102 4.457 4.141 1.00 93.00 89 ILE A C 1
ATOM 672 O O . ILE A 1 89 ? 7.269 4.150 4.376 1.00 93.00 89 ILE A O 1
ATOM 676 N N . ASN A 1 90 ? 5.553 5.587 4.580 1.00 90.94 90 ASN A N 1
ATOM 677 C CA . ASN A 1 90 ? 6.271 6.623 5.326 1.00 90.94 90 ASN A CA 1
ATOM 678 C C . ASN A 1 90 ? 5.937 6.637 6.826 1.00 90.94 90 ASN A C 1
ATOM 680 O O . ASN A 1 90 ? 6.526 7.416 7.577 1.00 90.94 90 ASN A O 1
ATOM 684 N N . SER A 1 91 ? 4.980 5.822 7.281 1.00 90.25 91 SER A N 1
ATOM 685 C CA . SER A 1 91 ? 4.586 5.768 8.693 1.00 90.25 91 SER A CA 1
ATOM 686 C C . SER A 1 91 ? 3.966 4.430 9.097 1.00 90.25 91 SER A C 1
ATOM 688 O O . SER A 1 91 ? 3.367 3.735 8.276 1.00 90.25 91 SER A O 1
ATOM 690 N N . ASP A 1 92 ? 4.021 4.116 10.394 1.00 89.69 92 ASP A N 1
ATOM 691 C CA . ASP A 1 92 ? 3.333 2.952 10.974 1.00 89.69 92 ASP A CA 1
ATOM 692 C C . ASP A 1 92 ? 1.810 3.027 10.790 1.00 89.69 92 ASP A C 1
ATOM 694 O O . ASP A 1 92 ? 1.136 2.004 10.677 1.00 89.69 92 ASP A O 1
ATOM 698 N N . GLN A 1 93 ? 1.253 4.243 10.770 1.00 87.75 93 GLN A N 1
ATOM 699 C CA . GLN A 1 93 ? -0.168 4.461 10.506 1.00 87.75 93 GLN A CA 1
ATOM 700 C C . GLN A 1 93 ? -0.528 4.045 9.079 1.00 87.75 93 GLN A C 1
ATOM 702 O O . GLN A 1 93 ? -1.544 3.387 8.880 1.00 87.75 93 GLN A O 1
ATOM 707 N N . GLU A 1 94 ? 0.304 4.412 8.105 1.00 89.88 94 GLU A N 1
ATOM 708 C CA . GLU A 1 94 ? 0.119 4.030 6.707 1.00 89.88 94 GLU A CA 1
ATOM 709 C C . GLU A 1 94 ? 0.250 2.521 6.519 1.00 89.88 94 GLU A C 1
ATOM 711 O O . GLU A 1 94 ? -0.622 1.920 5.903 1.00 89.88 94 GLU A O 1
ATOM 716 N N . ALA A 1 95 ? 1.255 1.892 7.136 1.00 89.25 95 ALA A N 1
ATOM 717 C CA . ALA A 1 95 ? 1.414 0.439 7.100 1.00 89.25 95 ALA A CA 1
ATOM 718 C C . ALA A 1 95 ? 0.148 -0.292 7.582 1.00 89.25 95 ALA A C 1
ATOM 720 O O . ALA A 1 95 ? -0.378 -1.145 6.873 1.00 89.25 95 ALA A O 1
ATOM 721 N N . LYS A 1 96 ? -0.386 0.101 8.747 1.00 86.38 96 LYS A N 1
ATOM 722 C CA . LYS A 1 96 ? -1.613 -0.486 9.314 1.00 86.38 96 LYS A CA 1
ATOM 723 C C . LYS A 1 96 ? -2.840 -0.225 8.453 1.00 86.38 96 LYS A C 1
ATOM 725 O O . LYS A 1 96 ? -3.695 -1.089 8.305 1.00 86.38 96 LYS A O 1
ATOM 730 N N . ALA A 1 97 ? -2.949 0.975 7.889 1.00 84.44 97 ALA A N 1
ATOM 731 C CA . ALA A 1 97 ? -4.107 1.338 7.087 1.00 84.44 97 ALA A CA 1
ATOM 732 C C . ALA A 1 97 ? -4.175 0.568 5.763 1.00 84.44 97 ALA A C 1
ATOM 734 O O . ALA A 1 97 ? -5.239 0.519 5.156 1.00 84.44 97 ALA A O 1
ATOM 735 N N . LEU A 1 98 ? -3.066 -0.027 5.319 1.00 85.69 98 LEU A N 1
ATOM 736 C CA . LEU A 1 98 ? -3.004 -0.785 4.077 1.00 85.69 98 LEU A CA 1
ATOM 737 C C . LEU A 1 98 ? -3.375 -2.260 4.232 1.00 85.69 98 LEU A C 1
ATOM 739 O O . LEU A 1 98 ? -3.699 -2.888 3.229 1.00 85.69 98 LEU A O 1
ATOM 743 N N . GLU A 1 99 ? -3.407 -2.801 5.453 1.00 81.44 99 GLU A N 1
ATOM 744 C CA . GLU A 1 99 ? -3.787 -4.202 5.719 1.00 81.44 99 GLU A CA 1
ATOM 745 C C . GLU A 1 99 ? -5.167 -4.545 5.122 1.00 81.44 99 GLU A C 1
ATOM 747 O O . GLU A 1 99 ? -5.360 -5.614 4.543 1.00 81.44 99 GLU A O 1
ATOM 752 N N . ILE A 1 100 ? -6.085 -3.573 5.115 1.00 77.19 100 ILE A N 1
ATOM 753 C CA . ILE A 1 100 ? -7.440 -3.698 4.554 1.00 77.19 100 ILE A CA 1
ATOM 754 C C . ILE A 1 100 ? -7.469 -4.066 3.060 1.00 77.19 100 ILE A C 1
ATOM 756 O O . ILE A 1 100 ? -8.440 -4.665 2.596 1.00 77.19 100 ILE A O 1
ATOM 760 N N . PHE A 1 101 ? -6.427 -3.727 2.289 1.00 79.06 101 PHE A N 1
ATOM 761 C CA . PHE A 1 101 ? -6.362 -4.052 0.860 1.00 79.06 101 PHE A CA 1
ATOM 762 C C . PHE A 1 101 ? -6.093 -5.542 0.619 1.00 79.06 101 PHE A C 1
ATOM 764 O O . PHE A 1 101 ? -6.537 -6.085 -0.394 1.00 79.06 101 PHE A O 1
ATOM 771 N N . TRP A 1 102 ? -5.421 -6.217 1.559 1.00 74.62 102 TRP A N 1
ATOM 772 C CA . TRP A 1 102 ? -5.177 -7.658 1.502 1.00 74.62 102 TRP A CA 1
ATOM 773 C C . TRP A 1 102 ? -6.433 -8.438 1.889 1.00 74.62 102 TRP A C 1
ATOM 775 O O . TRP A 1 102 ? -6.772 -9.405 1.208 1.00 74.62 102 TRP A O 1
ATOM 785 N N . ASP A 1 103 ? -7.176 -7.975 2.898 1.00 70.19 103 ASP A N 1
ATOM 786 C CA . ASP A 1 103 ? -8.461 -8.572 3.286 1.00 70.19 103 ASP A CA 1
ATOM 787 C C . ASP A 1 103 ? -9.498 -8.478 2.159 1.00 70.19 103 ASP A C 1
ATOM 789 O O . ASP A 1 103 ? -10.240 -9.426 1.896 1.00 70.19 103 ASP A O 1
ATOM 793 N N . ALA A 1 104 ? -9.511 -7.351 1.438 1.00 67.25 104 ALA A N 1
ATOM 794 C CA . ALA A 1 104 ? -10.383 -7.147 0.285 1.00 67.25 104 ALA A CA 1
ATOM 795 C C . ALA A 1 104 ? -9.977 -7.980 -0.947 1.00 67.25 104 ALA A C 1
ATOM 797 O O . ALA A 1 104 ? -10.817 -8.237 -1.813 1.00 67.25 104 ALA A O 1
ATOM 798 N N . SER A 1 105 ? -8.714 -8.415 -1.030 1.00 66.69 105 SER A N 1
ATOM 799 C CA . SER A 1 105 ? -8.152 -9.153 -2.171 1.00 66.69 105 SER A CA 1
ATOM 800 C C . SER A 1 105 ? -7.419 -10.431 -1.726 1.00 66.69 105 SER A C 1
ATOM 802 O O . SER A 1 105 ? -6.221 -10.575 -1.974 1.00 66.69 105 SER A O 1
ATOM 804 N N . PRO A 1 106 ? -8.119 -11.417 -1.126 1.00 56.59 106 PRO A N 1
ATOM 805 C CA . PRO A 1 106 ? -7.494 -12.576 -0.472 1.00 56.59 106 PRO A CA 1
ATOM 806 C C . PRO A 1 106 ? -6.804 -13.561 -1.436 1.00 56.59 106 PRO A C 1
ATOM 808 O O . PRO A 1 106 ? -6.171 -14.528 -1.008 1.00 56.59 106 PRO A O 1
ATOM 811 N N . LYS A 1 107 ? -6.956 -13.362 -2.751 1.00 59.53 107 LYS A N 1
ATOM 812 C CA . LYS A 1 107 ? -6.310 -14.150 -3.806 1.00 59.53 107 LYS A CA 1
ATOM 813 C C . LYS A 1 107 ? -5.908 -13.230 -4.952 1.00 59.53 107 LYS A C 1
ATOM 815 O O . LYS A 1 107 ? -6.655 -13.075 -5.912 1.00 59.53 107 LYS A O 1
ATOM 820 N N . ILE A 1 108 ? -4.729 -12.626 -4.837 1.00 62.12 108 ILE A N 1
ATOM 821 C CA . ILE A 1 108 ? -4.155 -11.793 -5.901 1.00 62.12 108 ILE A CA 1
ATOM 822 C C . ILE A 1 108 ? -3.751 -12.676 -7.096 1.00 62.12 108 ILE A C 1
ATOM 824 O O . ILE A 1 108 ? -3.968 -12.305 -8.242 1.00 62.12 108 ILE A O 1
ATOM 828 N N . LEU A 1 109 ? -3.235 -13.886 -6.838 1.00 58.19 109 LEU A N 1
ATOM 829 C CA . LEU A 1 109 ? -2.786 -14.841 -7.858 1.00 58.19 109 LEU A CA 1
ATOM 830 C C . LEU A 1 109 ? -3.211 -16.277 -7.516 1.00 58.19 109 LEU A C 1
ATOM 832 O O . LEU A 1 109 ? -3.290 -16.651 -6.342 1.00 58.19 109 LEU A O 1
ATOM 836 N N . GLU A 1 110 ? -3.420 -17.114 -8.538 1.00 55.06 110 GLU A N 1
ATOM 837 C CA . GLU A 1 110 ? -3.478 -18.572 -8.369 1.00 55.06 110 GLU A CA 1
ATOM 838 C C . GLU A 1 110 ? -2.055 -19.129 -8.187 1.00 55.06 110 GLU A C 1
ATOM 840 O O . GLU A 1 110 ? -1.393 -19.520 -9.146 1.00 55.06 110 GLU A O 1
ATOM 845 N N . GLY A 1 111 ? -1.551 -19.139 -6.950 1.00 58.59 111 GLY A N 1
ATOM 846 C CA . GLY A 1 111 ? -0.249 -19.729 -6.619 1.00 58.59 111 GLY A CA 1
ATOM 847 C C . GLY A 1 111 ? 0.504 -19.002 -5.506 1.00 58.59 111 GLY A C 1
ATOM 848 O O . GLY A 1 111 ? 0.015 -18.039 -4.925 1.00 58.59 111 GLY A O 1
ATOM 849 N N . PHE A 1 112 ? 1.708 -19.484 -5.192 1.00 52.25 112 PHE A N 1
ATOM 850 C CA . PHE A 1 112 ? 2.602 -18.845 -4.226 1.00 52.25 112 PHE A CA 1
ATOM 851 C C . PHE A 1 112 ? 3.524 -17.852 -4.955 1.00 52.25 112 PHE A C 1
ATOM 853 O O . PHE A 1 112 ? 4.129 -18.252 -5.953 1.00 52.25 112 PHE A O 1
ATOM 860 N N . PRO A 1 113 ? 3.706 -16.612 -4.468 1.00 55.47 113 PRO A N 1
ATOM 861 C CA . PRO A 1 113 ? 3.097 -15.995 -3.287 1.00 55.47 113 PRO A CA 1
ATOM 862 C C . PRO A 1 113 ? 1.838 -15.170 -3.631 1.00 55.47 113 PRO A C 1
ATOM 864 O O . PRO A 1 113 ? 1.887 -14.230 -4.416 1.00 55.47 113 PRO A O 1
ATOM 867 N N . ASN A 1 114 ? 0.715 -15.494 -2.992 1.00 64.00 114 ASN A N 1
ATOM 868 C CA . ASN A 1 114 ? -0.608 -14.883 -3.192 1.00 64.00 114 ASN A CA 1
ATOM 869 C C . ASN A 1 114 ? -0.850 -13.586 -2.395 1.00 64.00 114 ASN A C 1
ATOM 871 O O . ASN A 1 114 ? -1.891 -12.962 -2.584 1.00 64.00 114 ASN A O 1
ATOM 875 N N . ASN A 1 115 ? 0.098 -13.192 -1.533 1.00 70.44 115 ASN A N 1
ATOM 876 C CA . ASN A 1 115 ? -0.038 -12.078 -0.583 1.00 70.44 115 ASN A CA 1
ATOM 877 C C . ASN A 1 115 ? 1.116 -11.057 -0.676 1.00 70.44 115 ASN A C 1
ATOM 879 O O . ASN A 1 115 ? 1.379 -10.337 0.288 1.00 70.44 115 ASN A O 1
ATOM 883 N N . LEU A 1 116 ? 1.847 -11.006 -1.795 1.00 78.44 116 LEU A N 1
ATOM 884 C CA . LEU A 1 116 ? 2.915 -10.022 -2.000 1.00 78.44 116 LEU A CA 1
ATOM 885 C C . LEU A 1 116 ? 2.485 -8.961 -3.008 1.00 78.44 116 LEU A C 1
ATOM 887 O O . LEU A 1 116 ? 1.921 -9.280 -4.051 1.00 78.44 116 LEU A O 1
ATOM 891 N N . ALA A 1 117 ? 2.821 -7.712 -2.705 1.00 86.50 117 ALA A N 1
ATOM 892 C CA . ALA A 1 117 ? 2.692 -6.584 -3.613 1.00 86.50 117 ALA A CA 1
ATOM 893 C C . ALA A 1 117 ? 4.050 -5.889 -3.738 1.00 86.50 117 ALA A C 1
ATOM 895 O O . ALA A 1 117 ? 4.803 -5.794 -2.764 1.00 86.50 117 ALA A O 1
ATOM 896 N N . TYR A 1 118 ? 4.368 -5.404 -4.937 1.00 91.62 118 TYR A N 1
ATOM 897 C CA . TYR A 1 118 ? 5.548 -4.571 -5.126 1.00 91.62 118 TYR A CA 1
ATOM 898 C C . TYR A 1 118 ? 5.327 -3.187 -4.518 1.00 91.62 118 TYR A C 1
ATOM 900 O O . TYR A 1 118 ? 4.273 -2.576 -4.678 1.00 91.62 118 TYR A O 1
ATOM 908 N N . VAL A 1 119 ? 6.357 -2.691 -3.839 1.00 93.31 119 VAL A N 1
ATOM 909 C CA . VAL A 1 119 ? 6.394 -1.357 -3.235 1.00 93.31 119 VAL A CA 1
ATOM 910 C C . VAL A 1 119 ? 7.508 -0.531 -3.868 1.00 93.31 119 VAL A C 1
ATOM 912 O O . VAL A 1 119 ? 8.409 -1.057 -4.525 1.00 93.31 119 VAL A O 1
ATOM 915 N N . GLY A 1 120 ? 7.462 0.778 -3.660 1.00 94.94 120 GLY A N 1
ATOM 916 C CA . GLY A 1 120 ? 8.381 1.765 -4.214 1.00 94.94 120 GLY A CA 1
ATOM 917 C C . GLY A 1 120 ? 9.754 1.785 -3.548 1.00 94.94 120 GLY A C 1
ATOM 918 O O . GLY A 1 120 ? 10.340 2.857 -3.459 1.00 94.94 120 GLY A O 1
ATOM 919 N N . PHE A 1 121 ? 10.260 0.639 -3.085 1.00 94.38 121 PHE A N 1
ATOM 920 C CA . PHE A 1 121 ? 11.601 0.467 -2.528 1.00 94.38 121 PHE A CA 1
ATOM 921 C C . PHE A 1 121 ? 12.412 -0.501 -3.389 1.00 94.38 121 PHE A C 1
ATOM 923 O O . PHE A 1 121 ? 11.886 -1.507 -3.864 1.00 94.38 121 PHE A O 1
ATOM 930 N N . HIS A 1 122 ? 13.699 -0.217 -3.572 1.00 92.00 122 HIS A N 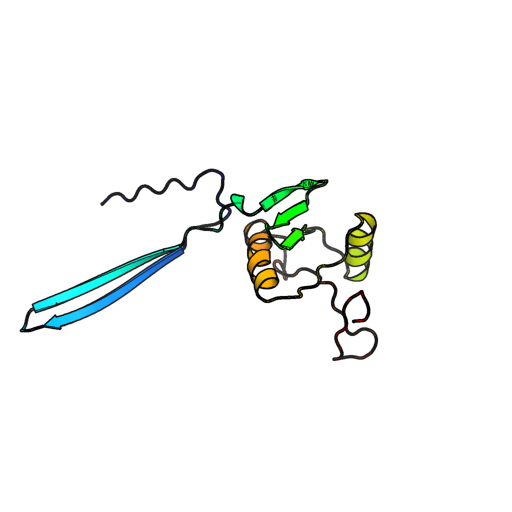1
ATOM 931 C CA . HIS A 1 122 ? 14.628 -1.072 -4.306 1.00 92.00 122 HIS A CA 1
ATOM 932 C C . HIS A 1 122 ? 16.067 -0.872 -3.816 1.00 92.00 122 HIS A C 1
ATOM 934 O O . HIS A 1 122 ? 16.404 0.181 -3.286 1.00 92.00 122 HIS A O 1
ATOM 940 N N . ASP A 1 123 ? 16.961 -1.818 -4.090 1.00 93.25 123 ASP A N 1
ATOM 941 C CA . ASP A 1 123 ? 18.394 -1.731 -3.762 1.00 93.25 123 ASP A CA 1
ATOM 942 C C . ASP A 1 123 ? 19.310 -1.879 -4.992 1.00 93.25 123 ASP A C 1
ATOM 944 O O . ASP A 1 123 ? 20.520 -2.063 -4.886 1.00 93.25 123 ASP A O 1
ATOM 948 N N . LYS A 1 124 ? 18.744 -1.684 -6.189 1.00 88.81 124 LYS A N 1
ATOM 949 C CA . LYS A 1 124 ? 19.410 -1.812 -7.501 1.00 88.81 124 LYS A CA 1
ATOM 950 C C . LYS A 1 124 ? 20.753 -1.087 -7.652 1.00 88.81 124 LYS A C 1
ATOM 952 O O . LYS A 1 124 ? 21.558 -1.480 -8.492 1.00 88.81 124 LYS A O 1
ATOM 957 N N . TYR A 1 125 ? 20.992 -0.013 -6.900 1.00 88.50 125 TYR A N 1
ATOM 958 C CA . TYR A 1 125 ? 22.255 0.730 -6.962 1.00 88.50 125 TYR A CA 1
ATOM 959 C C . TYR A 1 125 ? 23.363 0.088 -6.128 1.00 88.50 125 TYR A C 1
ATOM 961 O O . TYR A 1 125 ? 24.535 0.158 -6.498 1.00 88.50 125 TYR A O 1
ATOM 969 N N . LYS A 1 126 ? 23.002 -0.515 -4.994 1.00 91.44 126 LYS A N 1
ATOM 970 C CA . LYS A 1 126 ? 23.922 -1.201 -4.098 1.00 91.44 126 LYS A CA 1
ATOM 971 C C . LYS A 1 126 ? 23.131 -2.161 -3.219 1.00 91.44 126 LYS A C 1
ATOM 973 O O . LYS A 1 126 ? 22.359 -1.718 -2.375 1.00 91.44 126 LYS A O 1
ATOM 978 N N . GLU A 1 127 ? 23.409 -3.450 -3.385 1.00 92.62 127 GLU A N 1
ATOM 979 C CA . GLU A 1 127 ? 22.805 -4.529 -2.600 1.00 92.62 127 GLU A CA 1
ATOM 980 C C . GLU A 1 127 ? 22.821 -4.208 -1.097 1.00 92.62 127 GLU A C 1
ATOM 982 O O . GLU A 1 127 ? 23.849 -3.795 -0.539 1.00 92.62 127 GLU A O 1
ATOM 987 N N . GLY A 1 128 ? 21.668 -4.380 -0.449 1.00 92.56 128 GLY A N 1
ATOM 988 C CA . GLY A 1 128 ? 21.484 -4.089 0.974 1.00 92.56 128 GLY A CA 1
ATOM 989 C C . GLY A 1 128 ? 21.346 -2.600 1.322 1.00 92.56 128 GLY A C 1
ATOM 990 O O . GLY A 1 128 ? 21.208 -2.268 2.500 1.00 92.56 128 GLY A O 1
ATOM 991 N N . GLN A 1 129 ? 21.364 -1.696 0.335 1.00 92.38 129 GLN A N 1
ATOM 992 C CA . GLN A 1 129 ? 21.000 -0.286 0.494 1.00 92.38 129 GLN A CA 1
ATOM 993 C C . GLN A 1 129 ? 19.689 0.003 -0.229 1.00 92.38 129 GLN A C 1
ATOM 995 O O . GLN A 1 129 ? 19.663 0.273 -1.428 1.00 92.38 129 GLN A O 1
ATOM 1000 N N . TYR A 1 130 ? 18.602 -0.026 0.534 1.00 91.62 130 TYR A N 1
ATOM 1001 C CA . TYR A 1 130 ? 17.269 0.248 0.022 1.00 91.62 130 TYR A CA 1
ATOM 1002 C C . TYR A 1 130 ? 17.042 1.752 -0.109 1.00 91.62 130 TYR A C 1
ATOM 1004 O O . TYR A 1 130 ? 17.297 2.515 0.821 1.00 91.62 130 TYR A O 1
ATOM 1012 N N . LEU A 1 131 ? 16.544 2.154 -1.271 1.00 93.75 131 LEU A N 1
ATOM 1013 C CA . LEU A 1 131 ? 16.136 3.509 -1.604 1.00 93.75 131 LEU A CA 1
ATOM 1014 C C . LEU A 1 131 ? 14.709 3.479 -2.126 1.00 93.75 131 LEU A C 1
ATOM 1016 O O . LEU A 1 131 ? 14.256 2.482 -2.696 1.00 93.75 131 LEU A O 1
ATOM 1020 N N . THR A 1 132 ? 14.005 4.588 -1.946 1.00 94.00 132 THR A N 1
ATOM 1021 C CA . THR A 1 132 ? 12.707 4.772 -2.590 1.00 94.00 132 THR A CA 1
ATOM 1022 C C . THR A 1 132 ? 12.864 5.029 -4.093 1.00 94.00 132 THR A C 1
ATOM 1024 O O . THR A 1 132 ? 13.917 5.475 -4.550 1.00 94.00 132 THR A O 1
ATOM 1027 N N . ILE A 1 133 ? 11.789 4.862 -4.870 1.00 92.75 133 ILE A N 1
ATOM 1028 C CA . ILE A 1 133 ? 11.723 5.265 -6.293 1.00 92.75 133 ILE A CA 1
ATOM 1029 C C . ILE A 1 133 ? 12.003 6.764 -6.516 1.00 92.75 133 ILE A C 1
ATOM 1031 O O . ILE A 1 133 ? 12.304 7.185 -7.629 1.00 92.75 133 ILE A O 1
ATOM 1035 N N . PHE A 1 134 ? 11.974 7.574 -5.452 1.00 91.81 134 PHE A N 1
ATOM 1036 C CA . PHE A 1 134 ? 12.363 8.985 -5.467 1.00 91.81 134 PHE A CA 1
ATOM 1037 C C . PHE A 1 134 ? 13.833 9.227 -5.098 1.00 91.81 134 PHE A C 1
ATOM 1039 O O . PHE A 1 134 ? 14.233 10.378 -4.919 1.00 91.81 134 PHE A O 1
ATOM 1046 N N . SER A 1 135 ? 14.641 8.166 -4.994 1.00 84.38 135 SER A N 1
ATOM 1047 C CA . SER A 1 135 ? 16.055 8.220 -4.598 1.00 84.38 135 SER A CA 1
ATOM 1048 C C . SER A 1 135 ? 16.290 8.928 -3.256 1.00 84.38 135 SER A C 1
ATOM 1050 O O . SER A 1 135 ? 17.289 9.628 -3.081 1.00 84.38 135 SER A O 1
ATOM 1052 N N . LYS A 1 136 ? 15.350 8.761 -2.322 1.00 66.50 136 LYS A N 1
ATOM 1053 C CA . LYS A 1 136 ? 15.434 9.221 -0.931 1.00 66.50 136 LYS A CA 1
ATOM 1054 C C . LYS A 1 136 ? 15.434 8.041 0.024 1.00 66.50 136 LYS A C 1
ATOM 1056 O O . LYS A 1 136 ? 14.818 7.008 -0.348 1.00 66.50 136 LYS A O 1
#

Secondary structure (DSSP, 8-state):
--------TTB-SPPEEEEEEEEEEETTEEEEEEEEEEEPPPBGGGEEE-GGG-EEETTTEEE----S---HHHHHHHHHHTT-------SHHHHHHHHHHHHH-S-SSSSS-TT----SEE-TTSTT--EETT--

Organism: Diploptera punctata (NCBI:txid6984)

InterPro domains:
  IPR016186 C-type lectin-like/link domain superfamily [G3DSA:3.10.100.10] (18-134)
  IPR016187 C-type lectin fold [SSF56436] (46-133)

Foldseek 3Di:
DDDDDDPPPFALADKDKDWDWDWDDDPNDTDIDIDIDIHGHPGNVLFDQDPPQWTARPPPGTDHAQLDDDPLVRVQVVQVVVVHGFADDPDPVSVVSCVSVCSNQVASDPDPPRRDDHGQWDQVVHPPDIAGVVRD